Protein AF-E2ICK6-F1 (afdb_monomer_lite)

Foldseek 3Di:
DVVVLQVQLVVLQLQLHKGWAAWAADDDPPDGTFAFTFTAHSNSHTPDTFGRDGPDDDDDDDDPVVSVCCCVPPDPRNNVQCQQQPPQVVCVVVVNDRRHHRDDPDVLVVCCVVPVPVNVVVVCVVPNDFPADPVDGDPPGDHDDDPDD

Secondary structure (DSSP, 8-state):
-HHHHHHHHHHHHHTT--EEE---EEE-SS-EEE---EEE-TTS-EEEE--S-TT--------HHHHHHHHHH--TT-HHHHHHSBTHHHHHHTTS-SS-B-S---HHHHHHHH-HHHHHHHHHHHS-SSSS-TTS--TT---S-----

InterPro domains:
  IPR003010 Carbon-nitrogen hydrolase [PF00795] (2-71)
  IPR003010 Carbon-nitrogen hydrolase [PS50263] (1-64)
  IPR036526 Carbon-nitrogen hydrolase superfamily [G3DSA:3.60.110.10] (1-145)
  IPR036526 Carbon-nitrogen hydrolase superfamily [SSF56317] (2-79)
  IPR050345 Aliphatic Amidase/Beta-Ureidopropionase [PTHR43674] (4-82)

Organism: Rhodococcus erythropolis (NCBI:txid1833)

Radius of gyration: 22.11 Å; chains: 1; bounding box: 53×51×47 Å

pLDDT: mean 96.6, std 7.79, range [36.81, 98.94]

Structure (mmCIF, N/CA/C/O backbone):
data_AF-E2ICK6-F1
#
_entry.id   AF-E2ICK6-F1
#
loop_
_atom_site.group_PDB
_atom_site.id
_atom_site.type_symbol
_atom_site.label_atom_id
_atom_site.label_alt_id
_atom_site.label_comp_id
_atom_site.label_asym_id
_atom_site.label_entity_id
_atom_site.label_seq_id
_atom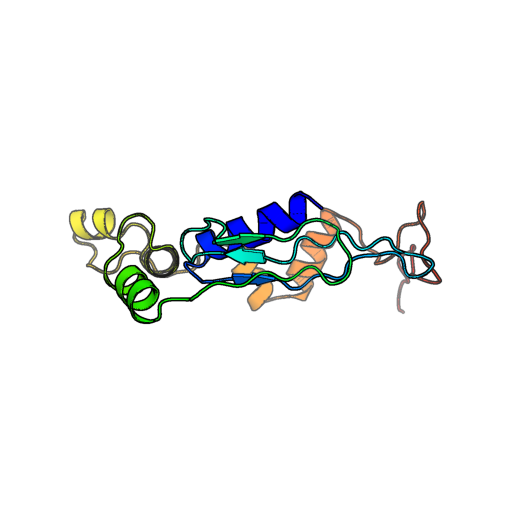_site.pdbx_PDB_ins_code
_atom_site.Cartn_x
_atom_site.Cartn_y
_atom_site.Cartn_z
_atom_site.occupancy
_atom_site.B_iso_or_equiv
_atom_site.auth_seq_id
_atom_site.auth_comp_id
_atom_site.auth_asym_id
_atom_site.auth_atom_id
_atom_site.pdbx_PDB_model_num
ATOM 1 N N . LYS A 1 1 ? 5.760 -8.684 -12.757 1.00 87.38 1 LYS A N 1
ATOM 2 C CA . LYS A 1 1 ? 5.583 -7.338 -13.347 1.00 87.38 1 LYS A CA 1
ATOM 3 C C . LYS A 1 1 ? 4.200 -6.789 -13.007 1.00 87.38 1 LYS A C 1
ATOM 5 O O . LYS A 1 1 ? 4.108 -5.927 -12.142 1.00 87.38 1 LYS A O 1
ATOM 10 N N . ASP A 1 2 ? 3.135 -7.348 -13.582 1.00 96.69 2 ASP A N 1
ATOM 11 C CA . ASP A 1 2 ? 1.774 -6.788 -13.530 1.00 96.69 2 ASP A CA 1
ATOM 12 C C . ASP A 1 2 ? 1.224 -6.573 -12.116 1.00 96.69 2 ASP A C 1
ATOM 14 O O . ASP A 1 2 ? 0.586 -5.558 -11.848 1.00 96.69 2 ASP A O 1
ATOM 18 N N . GLN A 1 3 ? 1.527 -7.474 -11.174 1.00 98.12 3 GLN A N 1
ATOM 19 C CA . GLN A 1 3 ? 1.100 -7.309 -9.783 1.00 98.12 3 GLN A CA 1
ATOM 20 C C . GLN A 1 3 ? 1.694 -6.046 -9.144 1.00 98.12 3 GLN A C 1
ATOM 22 O O . GLN A 1 3 ? 0.999 -5.358 -8.406 1.00 98.12 3 GLN A O 1
ATOM 27 N N . GLN A 1 4 ? 2.951 -5.708 -9.443 1.00 97.75 4 GLN A N 1
ATOM 28 C CA . GLN A 1 4 ? 3.604 -4.520 -8.882 1.00 97.75 4 GLN A CA 1
ATOM 29 C C . GLN A 1 4 ? 3.062 -3.231 -9.512 1.00 97.75 4 GLN A C 1
ATOM 31 O O . GLN A 1 4 ? 2.815 -2.258 -8.801 1.00 97.75 4 GLN A O 1
ATOM 36 N N . VAL A 1 5 ? 2.783 -3.256 -10.821 1.00 98.00 5 VAL A N 1
ATOM 37 C CA . VAL A 1 5 ? 2.104 -2.156 -11.533 1.00 98.00 5 VAL A CA 1
ATOM 38 C C . VAL A 1 5 ? 0.700 -1.919 -10.965 1.00 98.00 5 VAL A C 1
ATOM 40 O O . VAL A 1 5 ? 0.288 -0.784 -10.739 1.00 98.00 5 VAL A O 1
ATOM 43 N N . MET A 1 6 ? -0.044 -2.988 -10.676 1.00 98.56 6 MET A N 1
ATOM 44 C CA . MET A 1 6 ? -1.352 -2.887 -10.028 1.00 98.56 6 MET A CA 1
ATOM 45 C C . MET A 1 6 ? -1.240 -2.320 -8.608 1.00 98.56 6 MET A C 1
ATOM 47 O O . MET A 1 6 ? -2.032 -1.455 -8.231 1.00 98.56 6 MET A O 1
ATOM 51 N N . MET A 1 7 ? -0.266 -2.789 -7.824 1.00 98.62 7 MET A N 1
ATOM 52 C CA . MET A 1 7 ? -0.109 -2.387 -6.426 1.00 98.62 7 MET A CA 1
ATOM 53 C C . MET A 1 7 ? 0.206 -0.903 -6.276 1.00 98.62 7 MET A C 1
ATOM 55 O O . MET A 1 7 ? -0.396 -0.251 -5.427 1.00 98.62 7 MET A O 1
ATOM 59 N N . SER A 1 8 ? 1.085 -0.337 -7.104 1.00 98.44 8 SER A N 1
ATOM 60 C CA . SER A 1 8 ? 1.403 1.096 -7.030 1.00 98.44 8 SER A CA 1
ATOM 61 C C . SER A 1 8 ? 0.162 1.967 -7.264 1.00 98.44 8 SER A C 1
ATOM 63 O O . SER A 1 8 ? -0.076 2.926 -6.525 1.00 98.44 8 SER A O 1
ATOM 65 N N . LYS A 1 9 ? -0.690 1.580 -8.220 1.00 98.81 9 LYS A N 1
ATOM 66 C CA . LYS A 1 9 ? -1.960 2.261 -8.522 1.00 98.81 9 LYS A CA 1
ATOM 67 C C . LYS A 1 9 ? -2.985 2.103 -7.409 1.00 98.81 9 LYS A C 1
ATOM 69 O O . LYS A 1 9 ? -3.601 3.082 -6.986 1.00 98.81 9 LYS A O 1
ATOM 74 N N . ALA A 1 10 ? -3.135 0.881 -6.905 1.00 98.81 10 ALA A N 1
ATOM 75 C CA . ALA A 1 10 ? -4.036 0.587 -5.800 1.00 98.81 10 ALA A CA 1
ATOM 76 C C . ALA A 1 10 ? -3.639 1.348 -4.527 1.00 98.81 10 ALA A C 1
ATOM 78 O O . ALA A 1 10 ? -4.512 1.843 -3.821 1.00 98.81 10 ALA A O 1
ATOM 79 N N . MET A 1 11 ? -2.340 1.477 -4.243 1.00 98.81 11 MET A N 1
ATOM 80 C CA . MET A 1 11 ? -1.852 2.194 -3.063 1.00 98.81 11 MET A CA 1
ATOM 81 C C . MET A 1 11 ? -1.955 3.712 -3.206 1.00 98.81 11 MET A C 1
ATOM 83 O O . MET A 1 11 ? -2.241 4.375 -2.209 1.00 98.81 11 MET A O 1
ATOM 87 N N . ALA A 1 12 ? -1.797 4.258 -4.416 1.00 98.81 12 ALA A N 1
ATOM 88 C CA . ALA A 1 12 ? -2.090 5.666 -4.679 1.00 98.81 12 ALA A CA 1
ATOM 89 C C . ALA A 1 12 ? -3.560 5.989 -4.369 1.00 98.81 12 ALA A C 1
ATOM 91 O O . ALA A 1 12 ? -3.844 6.920 -3.613 1.00 98.81 12 ALA A O 1
ATOM 92 N N . TRP A 1 13 ? -4.473 5.148 -4.871 1.00 98.88 13 TRP A N 1
ATOM 93 C CA . TRP A 1 13 ? -5.906 5.238 -4.594 1.00 98.88 13 TRP A CA 1
ATOM 94 C C . TRP A 1 13 ? -6.217 5.095 -3.104 1.00 98.88 13 TRP A C 1
ATOM 96 O O . TRP A 1 13 ? -6.774 6.010 -2.513 1.00 98.88 13 TRP A O 1
ATOM 106 N N . ALA A 1 14 ? -5.817 3.981 -2.484 1.00 98.75 14 ALA A N 1
ATOM 107 C CA . ALA A 1 14 ? -6.196 3.626 -1.115 1.00 98.75 14 ALA A CA 1
ATOM 108 C C . ALA A 1 14 ? -5.709 4.624 -0.051 1.00 98.75 14 ALA A C 1
ATOM 110 O O . ALA A 1 14 ? -6.257 4.656 1.049 1.00 98.75 14 ALA A O 1
ATOM 111 N N . ASN A 1 15 ? -4.680 5.417 -0.365 1.00 98.81 15 ASN A N 1
ATOM 112 C CA . ASN A 1 15 ? -4.090 6.398 0.545 1.00 98.81 15 ASN A CA 1
ATOM 113 C C . ASN A 1 15 ? -4.307 7.853 0.093 1.00 98.81 15 ASN A C 1
ATOM 115 O O . ASN A 1 15 ? -3.695 8.757 0.671 1.00 98.81 15 ASN A O 1
ATOM 119 N N . ASN A 1 16 ? -5.123 8.091 -0.946 1.00 98.75 16 ASN A N 1
ATOM 120 C CA . ASN A 1 16 ? -5.336 9.407 -1.560 1.00 98.75 16 ASN A CA 1
ATOM 121 C C . ASN A 1 16 ? -4.008 10.183 -1.714 1.00 98.75 16 ASN A C 1
ATOM 123 O O . ASN A 1 16 ? -3.827 11.278 -1.158 1.00 98.75 16 ASN A O 1
ATOM 127 N N . CYS A 1 17 ? -3.020 9.567 -2.372 1.00 98.88 17 CYS A N 1
ATOM 128 C CA . CYS A 1 17 ? -1.646 10.067 -2.423 1.00 98.88 17 CYS A CA 1
ATOM 129 C C . CYS A 1 17 ? -1.031 9.894 -3.811 1.00 98.88 17 CYS A C 1
ATOM 131 O O . CYS A 1 17 ? -1.210 8.862 -4.449 1.00 98.88 17 CYS A O 1
ATOM 133 N N . TYR A 1 18 ? -0.257 10.883 -4.262 1.00 98.88 18 TYR A N 1
ATOM 134 C CA . TYR A 1 18 ? 0.600 10.692 -5.429 1.00 98.88 18 TYR A CA 1
ATOM 135 C C . TYR A 1 18 ? 1.643 9.606 -5.146 1.00 98.88 18 TYR A C 1
ATOM 137 O O . TYR A 1 18 ? 2.167 9.522 -4.031 1.00 98.88 18 TYR A O 1
ATOM 145 N N . VAL A 1 19 ? 1.969 8.807 -6.161 1.00 98.88 19 VAL A N 1
ATOM 146 C CA . VAL A 1 19 ? 2.989 7.752 -6.081 1.00 98.88 19 VAL A CA 1
ATOM 147 C C . VAL A 1 19 ? 3.949 7.891 -7.258 1.00 98.88 19 VAL A C 1
ATOM 149 O O . VAL A 1 19 ? 3.521 8.077 -8.396 1.00 98.88 19 VAL A O 1
ATOM 152 N N . ALA A 1 20 ? 5.247 7.785 -6.977 1.00 98.75 20 ALA A N 1
ATOM 153 C CA . ALA A 1 20 ? 6.306 7.707 -7.975 1.00 98.75 20 ALA A CA 1
ATOM 154 C C . ALA A 1 20 ? 7.088 6.404 -7.770 1.00 98.75 20 ALA A C 1
ATOM 156 O O . ALA A 1 20 ? 7.517 6.105 -6.655 1.00 98.75 20 ALA A O 1
ATOM 157 N N . VAL A 1 21 ? 7.254 5.636 -8.842 1.00 98.81 21 VAL A N 1
ATOM 158 C CA . VAL A 1 21 ? 7.979 4.363 -8.867 1.00 98.81 21 VAL A CA 1
ATOM 159 C C . VAL A 1 21 ? 9.137 4.499 -9.842 1.00 98.81 21 VAL A C 1
ATOM 161 O O . VAL A 1 21 ? 8.926 4.859 -10.997 1.00 98.81 21 VAL A O 1
ATOM 164 N N . ALA A 1 22 ? 10.343 4.176 -9.385 1.00 98.56 22 ALA A N 1
ATOM 165 C CA . ALA A 1 22 ? 11.510 3.989 -10.234 1.00 98.56 22 ALA A CA 1
ATOM 166 C C . ALA A 1 22 ? 11.971 2.539 -10.085 1.00 98.56 22 ALA A C 1
ATOM 168 O O . ALA A 1 22 ? 12.327 2.114 -8.985 1.00 98.56 22 ALA A O 1
ATOM 169 N N . ASN A 1 23 ? 11.925 1.783 -11.175 1.00 98.44 23 ASN A N 1
ATOM 170 C CA . ASN A 1 23 ? 12.336 0.387 -11.207 1.00 98.44 23 ASN A CA 1
ATOM 171 C C . ASN A 1 23 ? 13.381 0.176 -12.302 1.00 98.44 23 ASN A C 1
ATOM 173 O O . ASN A 1 23 ? 13.296 0.775 -13.376 1.00 98.44 23 ASN A O 1
ATOM 177 N N . ALA A 1 24 ? 14.366 -0.673 -12.015 1.00 98.31 24 ALA A N 1
ATOM 178 C CA . ALA A 1 24 ? 15.420 -1.001 -12.962 1.00 98.31 24 ALA A CA 1
ATOM 179 C C . ALA A 1 24 ? 14.858 -1.731 -14.195 1.00 98.31 24 ALA A C 1
ATOM 181 O O . ALA A 1 24 ? 13.795 -2.355 -14.141 1.00 98.31 24 ALA A O 1
ATOM 182 N N . ALA A 1 25 ? 15.606 -1.674 -15.292 1.00 98.38 25 ALA A N 1
ATOM 183 C CA . ALA A 1 25 ? 15.354 -2.398 -16.532 1.00 98.38 25 ALA A CA 1
ATOM 184 C C . ALA A 1 25 ? 16.665 -3.039 -17.013 1.00 98.38 25 ALA A C 1
ATOM 186 O O . ALA A 1 25 ? 17.743 -2.546 -16.675 1.00 98.38 25 ALA A O 1
ATOM 187 N N . GLY A 1 26 ? 16.568 -4.134 -17.767 1.00 97.56 26 GLY A N 1
ATOM 188 C CA . GLY A 1 26 ? 17.724 -4.880 -18.277 1.00 97.56 26 GLY A CA 1
ATOM 189 C C . GLY A 1 26 ? 18.042 -6.152 -17.485 1.00 97.56 26 GLY A C 1
ATOM 190 O O . GLY A 1 26 ? 17.244 -6.611 -16.665 1.00 97.56 26 GLY A O 1
ATOM 191 N N . PHE A 1 27 ? 19.199 -6.756 -17.756 1.00 98.19 27 PHE A N 1
ATOM 192 C CA . PHE A 1 27 ? 19.643 -8.020 -17.152 1.00 98.19 27 PHE A CA 1
ATOM 193 C C . PHE A 1 27 ? 21.042 -7.882 -16.543 1.00 98.19 27 PHE A C 1
ATOM 195 O O . PHE A 1 27 ? 21.970 -7.461 -17.230 1.00 98.19 27 PHE A O 1
ATOM 202 N N . ASP A 1 28 ? 21.212 -8.264 -15.274 1.00 97.31 28 ASP A N 1
ATOM 203 C CA . ASP A 1 28 ? 22.490 -8.123 -14.545 1.00 97.31 28 ASP A CA 1
ATOM 204 C C . ASP A 1 28 ? 23.356 -9.395 -14.509 1.00 97.31 28 ASP A C 1
ATOM 206 O O . ASP A 1 28 ? 24.380 -9.433 -13.827 1.00 97.31 28 ASP A O 1
ATOM 210 N N . GLY A 1 29 ? 22.954 -10.445 -15.229 1.00 97.69 29 GLY A N 1
ATOM 211 C CA . GLY A 1 29 ? 23.585 -11.765 -15.165 1.00 97.69 29 GLY A CA 1
ATOM 212 C C . GLY A 1 29 ? 22.803 -12.785 -14.335 1.00 97.69 29 GLY A C 1
ATOM 213 O O . GLY A 1 29 ? 23.038 -13.983 -14.496 1.00 97.69 29 GLY A O 1
ATOM 214 N N . VAL A 1 30 ? 21.851 -12.346 -13.502 1.00 97.00 30 VAL A N 1
ATOM 215 C CA . VAL A 1 30 ? 20.990 -13.229 -12.695 1.00 97.00 30 VAL A CA 1
ATOM 216 C C . VAL A 1 30 ? 19.514 -12.864 -12.846 1.00 97.00 30 VAL A C 1
ATOM 218 O O . VAL A 1 30 ? 18.697 -13.734 -13.157 1.00 97.00 30 VAL A O 1
ATOM 221 N N . TYR A 1 31 ? 19.161 -11.592 -12.667 1.00 97.25 31 TYR A N 1
ATOM 222 C CA . TYR A 1 31 ? 17.786 -11.106 -12.726 1.00 97.25 31 TYR A CA 1
ATOM 223 C C . TYR A 1 31 ? 17.542 -10.249 -13.963 1.00 97.25 31 TYR A C 1
ATOM 225 O O . TYR A 1 31 ? 18.357 -9.409 -14.337 1.00 97.25 31 TYR A O 1
ATOM 233 N N . SER A 1 32 ? 16.372 -10.444 -14.575 1.00 97.62 32 SER A N 1
ATOM 234 C CA . SER A 1 32 ? 15.814 -9.501 -15.539 1.00 97.62 32 SER A CA 1
ATOM 235 C C . SER A 1 32 ? 14.873 -8.553 -14.801 1.00 97.62 32 SER A C 1
ATOM 237 O O . SER A 1 32 ? 13.868 -8.976 -14.220 1.00 97.62 32 SER A O 1
ATOM 239 N N . TYR A 1 33 ? 15.227 -7.274 -14.792 1.00 98.06 33 TYR A N 1
ATOM 240 C CA . TYR A 1 33 ? 14.431 -6.219 -14.188 1.00 98.06 33 TYR A CA 1
ATOM 241 C C . TYR A 1 33 ? 13.402 -5.717 -15.196 1.00 98.06 33 TYR A C 1
ATOM 243 O O . TYR A 1 33 ? 13.710 -5.481 -16.361 1.00 98.06 33 TYR A O 1
ATOM 251 N N . PHE A 1 34 ? 12.162 -5.566 -14.741 1.00 98.38 34 PHE A N 1
ATOM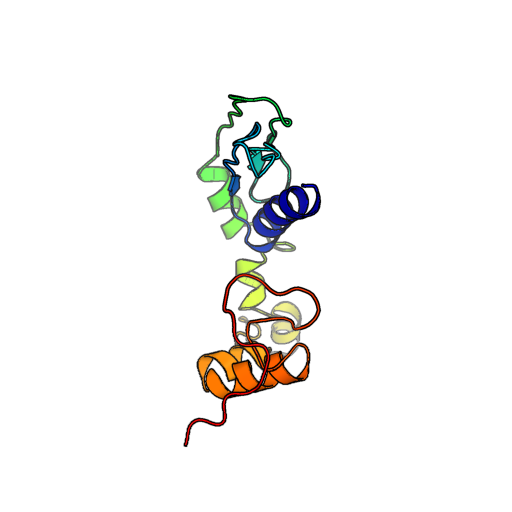 252 C CA . PHE A 1 34 ? 11.014 -5.408 -15.629 1.00 98.38 34 PHE A CA 1
ATOM 253 C C . PHE A 1 34 ? 10.633 -3.954 -15.930 1.00 98.38 34 PHE A C 1
ATOM 255 O O . PHE A 1 34 ? 9.547 -3.746 -16.448 1.00 98.38 34 PHE A O 1
ATOM 262 N N . GLY A 1 35 ? 11.433 -2.944 -15.582 1.00 98.44 35 GLY A N 1
ATOM 263 C CA . GLY A 1 35 ? 11.105 -1.539 -15.855 1.00 98.44 35 GLY A CA 1
ATOM 264 C C . GLY A 1 35 ? 9.765 -1.114 -15.244 1.00 98.44 35 GLY A C 1
ATOM 265 O O . GLY A 1 35 ? 9.494 -1.397 -14.077 1.00 98.44 35 GLY A O 1
ATOM 266 N N . HIS A 1 36 ? 8.904 -0.461 -16.025 1.00 98.50 36 HIS A N 1
ATOM 267 C CA . HIS A 1 36 ? 7.613 0.079 -15.573 1.00 98.50 36 HIS A CA 1
ATOM 268 C C . HIS A 1 36 ? 7.749 1.099 -14.429 1.00 98.50 36 HIS A C 1
ATOM 270 O O . HIS A 1 36 ? 6.970 1.118 -13.470 1.00 98.50 36 HIS A O 1
ATOM 276 N N . SER A 1 37 ? 8.746 1.978 -14.539 1.00 98.75 37 SER A N 1
ATOM 277 C CA . SER A 1 37 ? 8.786 3.199 -13.736 1.00 98.75 37 SER A CA 1
ATOM 278 C C . SER A 1 37 ? 7.547 4.041 -14.053 1.00 98.75 37 SER A C 1
ATOM 280 O O . SER A 1 37 ? 7.152 4.160 -15.213 1.00 98.75 37 SER A O 1
ATOM 282 N N . ALA A 1 38 ? 6.900 4.609 -13.039 1.00 98.81 38 ALA A N 1
ATOM 283 C CA . ALA A 1 38 ? 5.583 5.216 -13.200 1.00 98.81 38 ALA A CA 1
ATOM 284 C C . ALA A 1 38 ? 5.354 6.400 -12.265 1.00 98.81 38 ALA A C 1
ATOM 286 O O . ALA A 1 38 ? 5.896 6.464 -11.160 1.00 98.81 38 ALA A O 1
ATOM 287 N N . ILE A 1 39 ? 4.481 7.310 -12.690 1.00 98.88 39 ILE A N 1
ATOM 288 C CA . ILE A 1 39 ? 3.934 8.378 -11.855 1.00 98.88 39 ILE A CA 1
ATOM 289 C C . ILE A 1 39 ? 2.414 8.246 -11.867 1.00 98.88 39 ILE A C 1
ATOM 291 O O . ILE A 1 39 ? 1.795 8.128 -12.927 1.00 98.88 39 ILE A O 1
ATOM 295 N N . ILE A 1 40 ? 1.806 8.240 -10.684 1.00 98.94 40 ILE A N 1
ATOM 296 C CA . ILE A 1 40 ? 0.395 7.906 -10.483 1.00 98.94 40 ILE A CA 1
ATOM 297 C C . ILE A 1 40 ? -0.282 9.019 -9.679 1.00 98.94 40 ILE A C 1
ATOM 299 O O . ILE A 1 40 ? 0.252 9.494 -8.670 1.00 98.94 40 ILE A O 1
ATOM 303 N N . GLY A 1 41 ? -1.459 9.437 -10.145 1.00 98.88 41 GLY A N 1
ATOM 304 C CA . GLY A 1 41 ? -2.327 10.406 -9.484 1.00 98.88 41 GLY A CA 1
ATOM 305 C C . GLY A 1 41 ? -2.852 9.897 -8.140 1.00 98.88 41 GLY A C 1
ATOM 306 O O . GLY A 1 41 ? -2.988 8.693 -7.934 1.00 98.88 41 GLY A O 1
ATOM 307 N N . PHE A 1 42 ? -3.211 10.809 -7.232 1.00 98.81 42 PHE A N 1
ATOM 308 C CA . PHE A 1 42 ? -3.813 10.442 -5.938 1.00 98.81 42 PHE A CA 1
ATOM 309 C C . PHE A 1 42 ? -5.172 9.734 -6.055 1.00 98.81 42 PHE A C 1
ATOM 311 O O . PHE A 1 42 ? -5.667 9.183 -5.077 1.00 98.81 42 PHE A O 1
ATOM 318 N N . ASP A 1 43 ? -5.770 9.744 -7.245 1.00 98.69 43 ASP A N 1
ATOM 319 C CA . ASP A 1 43 ? -7.000 9.042 -7.600 1.00 98.69 43 ASP A CA 1
ATOM 320 C C . ASP A 1 43 ? -6.739 7.660 -8.239 1.00 98.69 43 ASP A C 1
ATOM 322 O O . ASP A 1 43 ? -7.649 7.039 -8.785 1.00 98.69 43 ASP A O 1
ATOM 326 N N . GLY A 1 44 ? -5.497 7.166 -8.191 1.00 98.69 44 GLY A N 1
ATOM 327 C CA . GLY A 1 44 ? -5.107 5.847 -8.697 1.00 98.69 44 GLY A CA 1
ATOM 328 C C . GLY A 1 44 ? -4.927 5.755 -10.215 1.00 98.69 44 GLY A C 1
ATOM 329 O O . GLY A 1 44 ? -4.563 4.687 -10.723 1.00 98.69 44 GLY A O 1
ATOM 330 N N . ARG A 1 45 ? -5.152 6.840 -10.968 1.00 98.81 45 ARG A N 1
ATOM 331 C CA . ARG A 1 45 ? -4.925 6.853 -12.421 1.00 98.81 45 ARG A CA 1
ATOM 332 C C . ARG A 1 45 ? -3.451 7.101 -12.732 1.00 98.81 45 ARG A C 1
ATOM 334 O O . ARG A 1 45 ? -2.825 8.006 -12.186 1.00 98.81 45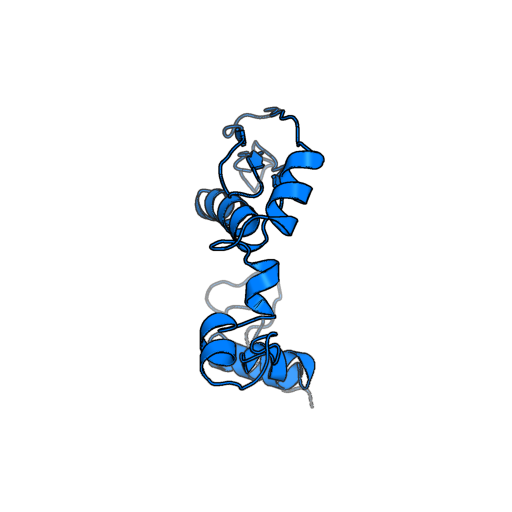 ARG A O 1
ATOM 341 N N . THR A 1 46 ? -2.894 6.303 -13.637 1.00 98.75 46 THR A N 1
ATOM 342 C CA . THR A 1 46 ? -1.525 6.485 -14.138 1.00 98.75 46 THR A CA 1
ATOM 343 C C . THR A 1 46 ? -1.428 7.809 -14.904 1.00 98.75 46 THR A C 1
ATOM 345 O O . THR A 1 46 ? -2.235 8.054 -15.799 1.00 98.75 46 THR A O 1
ATOM 348 N N . LEU A 1 47 ? -0.447 8.649 -14.562 1.00 98.75 47 LEU A N 1
ATOM 349 C CA . LEU A 1 47 ? -0.107 9.864 -15.316 1.00 98.75 47 LEU A CA 1
ATOM 350 C C . LEU A 1 47 ? 0.869 9.540 -16.451 1.00 98.75 47 LEU A C 1
ATOM 352 O O . LEU A 1 47 ? 0.724 10.045 -17.559 1.00 98.75 47 LEU A O 1
ATOM 356 N N . GLY A 1 48 ? 1.832 8.665 -16.166 1.00 98.56 48 GLY A N 1
ATOM 357 C CA . GLY A 1 48 ? 2.786 8.133 -17.128 1.00 98.56 48 GLY A CA 1
ATOM 358 C C . GLY A 1 48 ? 3.446 6.870 -16.584 1.00 98.56 48 GLY A C 1
ATOM 359 O O . GLY A 1 48 ? 3.633 6.734 -15.376 1.00 98.56 48 GLY A O 1
ATOM 360 N N . GLU A 1 49 ? 3.779 5.948 -17.478 1.00 98.62 49 GLU A N 1
ATOM 361 C CA . GLU A 1 49 ? 4.443 4.675 -17.187 1.00 98.62 49 GLU A CA 1
ATOM 362 C C . GLU A 1 49 ? 5.432 4.366 -18.324 1.00 98.62 49 GLU A C 1
ATOM 364 O O . GLU A 1 49 ? 5.131 4.650 -19.487 1.00 98.62 49 GLU A O 1
ATOM 369 N N . THR A 1 50 ? 6.640 3.910 -17.988 1.00 98.56 50 THR A N 1
ATOM 370 C CA . THR A 1 50 ? 7.631 3.407 -18.956 1.00 98.56 50 THR A CA 1
ATOM 371 C C . THR A 1 50 ? 7.294 1.965 -19.339 1.00 98.56 50 THR A C 1
ATOM 373 O O . THR A 1 50 ? 6.492 1.314 -18.666 1.00 98.56 50 THR A O 1
ATOM 376 N N . GLY A 1 51 ? 7.928 1.430 -20.379 1.00 98.00 51 GLY A N 1
ATOM 377 C CA . GLY A 1 51 ? 7.926 -0.012 -20.617 1.00 98.00 51 GLY A CA 1
ATOM 378 C C . GLY A 1 51 ? 9.075 -0.707 -19.881 1.00 98.00 51 GLY A C 1
ATOM 379 O O . GLY A 1 51 ? 9.501 -0.291 -18.798 1.00 98.00 51 GLY A O 1
ATOM 380 N N . GLU A 1 52 ? 9.562 -1.789 -20.482 1.00 98.31 52 GLU A N 1
ATOM 381 C CA . GLU A 1 52 ? 10.692 -2.604 -20.011 1.00 98.31 52 GLU A CA 1
ATOM 382 C C . GLU A 1 52 ? 12.048 -2.097 -20.543 1.00 98.31 52 GLU A C 1
ATOM 384 O O . GLU A 1 52 ? 13.075 -2.734 -20.318 1.00 98.31 52 GLU A O 1
ATOM 389 N N . GLU A 1 53 ? 12.070 -0.978 -21.273 1.00 98.38 53 GLU A N 1
ATOM 390 C CA . GLU A 1 53 ? 13.273 -0.438 -21.904 1.00 98.38 53 GLU A CA 1
ATOM 391 C C . GLU A 1 53 ? 14.317 0.087 -20.906 1.00 98.38 53 GLU A C 1
ATOM 393 O O . GLU A 1 53 ? 14.008 0.773 -19.928 1.00 98.38 53 GLU A O 1
ATOM 398 N N . GLU A 1 54 ? 15.592 -0.191 -21.192 1.00 98.06 54 GLU A N 1
ATOM 399 C CA . GLU A 1 54 ? 16.713 0.376 -20.445 1.00 98.06 54 GLU A CA 1
ATOM 400 C C . GLU A 1 54 ? 16.756 1.900 -20.605 1.00 98.06 54 GLU A C 1
ATOM 402 O O . GLU A 1 54 ? 16.600 2.436 -21.703 1.00 98.06 54 GLU A O 1
ATOM 407 N N . TYR A 1 55 ? 16.980 2.601 -19.491 1.00 98.00 55 TYR A N 1
ATOM 408 C CA . TYR A 1 55 ? 17.017 4.067 -19.418 1.00 98.00 55 TYR A CA 1
ATOM 409 C C . TYR A 1 55 ? 15.721 4.784 -19.848 1.00 98.00 55 TYR A C 1
ATOM 411 O O . TYR A 1 55 ? 15.759 5.978 -20.151 1.00 98.00 55 TYR A O 1
ATOM 419 N N . GLY A 1 56 ? 14.573 4.096 -19.836 1.00 98.31 56 GLY A N 1
ATOM 420 C CA . GLY A 1 56 ? 13.261 4.721 -20.018 1.00 98.31 56 GLY A CA 1
ATOM 421 C C . GLY A 1 56 ? 12.993 5.815 -18.977 1.00 98.31 56 GLY A C 1
ATOM 422 O O . GLY A 1 56 ? 13.316 5.670 -17.797 1.00 98.31 56 GLY A O 1
ATOM 423 N N . ILE A 1 57 ? 12.393 6.927 -19.409 1.00 98.56 57 ILE A N 1
ATOM 424 C CA . ILE A 1 57 ? 12.083 8.079 -18.552 1.00 98.56 57 ILE A CA 1
ATOM 425 C C . ILE A 1 57 ? 10.596 8.395 -18.656 1.00 98.56 57 ILE A C 1
ATOM 427 O O . ILE A 1 57 ? 10.043 8.490 -19.749 1.00 98.56 57 ILE A O 1
ATOM 431 N N . GLN A 1 58 ? 9.976 8.637 -17.504 1.00 98.44 58 GLN A N 1
ATOM 432 C CA . GLN A 1 58 ? 8.661 9.255 -17.414 1.00 98.44 58 GLN A CA 1
ATOM 433 C C . GLN A 1 58 ? 8.711 10.574 -16.656 1.00 98.44 58 GLN A C 1
ATOM 435 O O . GLN A 1 58 ? 9.574 10.798 -15.807 1.00 98.44 58 GLN A O 1
ATOM 440 N N . TYR A 1 59 ? 7.759 11.448 -16.970 1.00 98.62 59 TYR A N 1
ATOM 441 C CA . TYR A 1 59 ? 7.661 12.781 -16.390 1.00 98.62 59 TYR A CA 1
ATOM 442 C C . TYR A 1 59 ? 6.198 13.192 -16.227 1.00 98.62 59 TYR A C 1
ATOM 444 O O . TYR A 1 59 ? 5.377 12.979 -17.117 1.00 98.62 59 TYR A O 1
ATOM 452 N N . ALA A 1 60 ? 5.878 13.828 -15.100 1.00 98.62 60 ALA A N 1
ATOM 453 C CA . ALA A 1 60 ? 4.569 14.412 -14.850 1.00 98.62 60 ALA A CA 1
ATOM 454 C C . ALA A 1 60 ? 4.677 15.598 -13.886 1.00 98.62 60 ALA A C 1
ATOM 456 O O . ALA A 1 60 ? 5.598 15.685 -13.071 1.00 98.62 60 ALA A O 1
ATOM 457 N N . GLN A 1 61 ? 3.697 16.496 -13.953 1.00 98.75 61 GLN A N 1
ATOM 458 C CA . GLN A 1 61 ? 3.539 17.594 -13.003 1.00 98.75 61 GLN A CA 1
ATOM 459 C C . GLN A 1 61 ? 2.523 17.204 -11.927 1.00 98.75 61 GLN A C 1
ATOM 461 O O . GLN A 1 61 ? 1.401 16.810 -12.241 1.00 98.75 61 GLN A O 1
ATOM 466 N N . LEU A 1 62 ? 2.907 17.327 -10.655 1.00 98.69 62 LEU A N 1
ATOM 467 C CA . LEU A 1 62 ? 2.059 16.977 -9.515 1.00 98.69 62 LEU A CA 1
ATOM 468 C C . LEU A 1 62 ? 1.504 18.248 -8.870 1.00 98.69 62 LEU A C 1
ATOM 470 O O . LEU A 1 62 ? 2.242 19.031 -8.272 1.00 98.69 62 LEU A O 1
ATOM 474 N N . SER A 1 63 ? 0.195 18.464 -8.997 1.00 98.75 63 SER A N 1
ATOM 475 C CA . SER A 1 63 ? -0.450 19.663 -8.461 1.00 98.75 63 SER A CA 1
ATOM 476 C C . SER A 1 63 ? -0.582 19.590 -6.938 1.00 98.75 63 SER A C 1
ATOM 478 O O . SER A 1 63 ? -1.245 18.698 -6.398 1.00 98.75 63 SER A O 1
ATOM 480 N N . VAL A 1 64 ? 0.020 20.564 -6.251 1.00 98.81 64 VAL A N 1
ATOM 481 C CA . VAL A 1 64 ? -0.074 20.732 -4.792 1.00 98.81 64 VAL A CA 1
ATOM 482 C C . VAL A 1 64 ? -1.473 21.179 -4.373 1.00 98.81 64 VAL A C 1
ATOM 484 O O . VAL A 1 64 ? -1.986 20.702 -3.364 1.00 98.81 64 VAL A O 1
ATOM 487 N N . SER A 1 65 ? -2.097 22.086 -5.129 1.00 98.75 65 SER A N 1
ATOM 488 C CA . SER A 1 65 ? -3.449 22.558 -4.819 1.00 98.75 65 SER A CA 1
ATOM 489 C C . SER A 1 65 ? -4.474 21.444 -4.992 1.00 98.75 65 SER A C 1
ATOM 491 O O . SER A 1 65 ? -5.304 21.273 -4.112 1.00 98.75 65 SER A O 1
ATOM 493 N N . ALA A 1 66 ? -4.362 20.631 -6.048 1.00 98.75 66 ALA A N 1
ATOM 494 C CA . ALA A 1 66 ? -5.329 19.569 -6.326 1.00 98.75 66 ALA A CA 1
ATOM 495 C C . ALA A 1 66 ? -5.398 18.514 -5.211 1.00 98.75 66 ALA A C 1
ATOM 497 O O . ALA A 1 66 ? -6.484 18.149 -4.785 1.00 98.75 66 ALA A O 1
ATOM 498 N N . ILE A 1 67 ? -4.255 18.037 -4.699 1.00 98.81 67 ILE A N 1
ATOM 499 C CA . ILE A 1 67 ? -4.266 17.026 -3.626 1.00 98.81 67 ILE A CA 1
ATOM 500 C C . ILE A 1 67 ? -4.744 17.600 -2.287 1.00 98.81 67 ILE A C 1
ATOM 502 O O . ILE A 1 67 ? -5.353 16.884 -1.495 1.00 98.81 67 ILE A O 1
ATOM 506 N N . ARG A 1 68 ? -4.464 18.881 -2.015 1.00 98.81 68 ARG A N 1
ATOM 507 C CA . ARG A 1 68 ? -4.957 19.556 -0.806 1.00 98.81 68 ARG A CA 1
ATOM 508 C C . ARG A 1 68 ? -6.469 19.732 -0.870 1.00 98.81 68 ARG A C 1
ATOM 510 O O . ARG A 1 68 ? -7.142 19.346 0.075 1.00 98.81 68 ARG A O 1
ATOM 517 N N . ASP A 1 69 ? -6.963 20.221 -2.003 1.00 98.88 69 ASP A N 1
ATOM 518 C CA . ASP A 1 69 ? -8.388 20.381 -2.276 1.00 98.88 69 ASP A CA 1
ATOM 519 C C . ASP A 1 69 ? -9.128 19.042 -2.177 1.00 98.88 69 ASP A C 1
ATOM 521 O O . ASP A 1 69 ? -10.080 18.933 -1.417 1.00 98.88 69 ASP A O 1
ATOM 525 N N . ALA A 1 70 ? -8.626 17.983 -2.820 1.00 98.81 70 ALA A N 1
ATOM 526 C CA . ALA A 1 70 ? -9.221 16.650 -2.731 1.00 98.81 70 ALA A CA 1
ATOM 527 C C . ALA A 1 70 ? -9.286 16.130 -1.283 1.00 98.81 70 ALA A C 1
ATOM 529 O O . ALA A 1 70 ? -10.311 15.621 -0.842 1.00 98.81 70 ALA A O 1
ATOM 530 N N . ARG A 1 71 ? -8.214 16.284 -0.495 1.00 98.81 71 ARG A N 1
ATOM 531 C CA . ARG A 1 71 ? -8.204 15.814 0.903 1.00 98.81 71 ARG A CA 1
ATOM 532 C C . ARG A 1 71 ? -9.136 16.603 1.821 1.00 98.81 71 ARG A C 1
ATOM 534 O O . ARG A 1 71 ? -9.580 16.044 2.823 1.00 98.81 71 ARG A O 1
ATOM 541 N N . GLU A 1 72 ? -9.405 17.863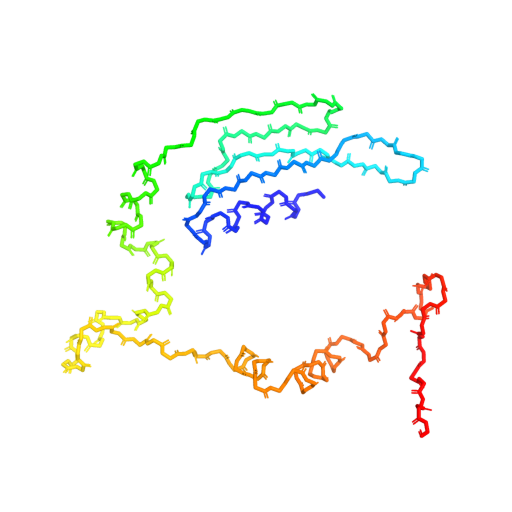 1.501 1.00 98.81 72 GLU A N 1
ATOM 542 C CA . GLU A 1 72 ? -10.329 18.721 2.244 1.00 98.81 72 GLU A CA 1
ATOM 543 C C . GLU A 1 72 ? -11.786 18.507 1.812 1.00 98.81 72 GLU A C 1
ATOM 545 O O . GLU A 1 72 ? -12.666 18.387 2.664 1.00 98.81 72 GLU A O 1
ATOM 550 N N . ASN A 1 73 ? -12.033 18.416 0.503 1.00 98.81 73 ASN A N 1
ATOM 551 C CA . ASN A 1 73 ? -13.363 18.563 -0.086 1.00 98.81 73 ASN A CA 1
ATOM 552 C C . ASN A 1 73 ? -13.950 17.273 -0.676 1.00 98.81 73 ASN A C 1
ATOM 554 O O . ASN A 1 73 ? -15.178 17.172 -0.787 1.00 98.81 73 ASN A O 1
ATOM 558 N N . ASP A 1 74 ? -13.140 16.265 -1.024 1.00 98.62 74 ASP A N 1
ATOM 559 C CA . ASP A 1 74 ? -13.695 14.981 -1.456 1.00 98.62 74 ASP A CA 1
ATOM 560 C C . ASP A 1 74 ? -14.380 14.283 -0.279 1.00 98.62 74 ASP A C 1
ATOM 562 O O . ASP A 1 74 ? -13.890 14.267 0.852 1.00 98.62 74 ASP A O 1
ATOM 566 N N . GLN A 1 75 ? -15.520 13.651 -0.563 1.00 98.62 75 GLN A N 1
ATOM 567 C CA . GLN A 1 75 ? -16.360 13.036 0.467 1.00 98.62 75 GLN A CA 1
ATOM 568 C C . GLN A 1 75 ? -16.398 11.512 0.345 1.00 98.62 75 GLN A C 1
ATOM 570 O O . GLN A 1 75 ? -15.956 10.781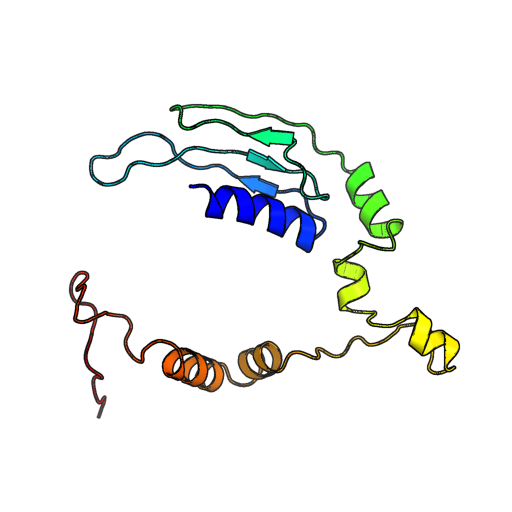 1.231 1.00 98.62 75 GLN A O 1
ATOM 575 N N . SER A 1 76 ? -16.938 10.994 -0.760 1.00 98.25 76 SER A N 1
ATOM 576 C CA . SER A 1 76 ? -17.273 9.569 -0.875 1.00 98.25 76 SER A CA 1
ATOM 577 C C . SER A 1 76 ? -16.042 8.656 -0.879 1.00 98.25 76 SER A C 1
ATOM 579 O O . SER A 1 76 ? -16.109 7.555 -0.321 1.00 98.25 76 SER A O 1
ATOM 581 N N . GLN A 1 77 ? -14.927 9.127 -1.444 1.00 98.62 77 GLN A N 1
ATOM 582 C CA . GLN A 1 77 ? -13.670 8.387 -1.612 1.00 98.62 77 GLN A CA 1
ATOM 583 C C . GLN A 1 77 ? -12.493 9.021 -0.857 1.00 98.62 77 GLN A C 1
ATOM 585 O O . GLN A 1 77 ? -11.339 8.762 -1.176 1.00 98.62 77 GLN A O 1
ATOM 590 N N . ASN A 1 78 ? -12.777 9.820 0.173 1.00 98.75 78 ASN A N 1
ATOM 591 C CA . ASN A 1 78 ? -11.759 10.304 1.101 1.00 98.75 78 ASN A CA 1
ATOM 592 C C . ASN A 1 78 ? -11.461 9.208 2.133 1.00 98.75 78 ASN A C 1
ATOM 594 O O . ASN A 1 78 ? -12.078 9.132 3.202 1.00 98.75 78 ASN A O 1
ATOM 598 N N . HIS A 1 79 ? -10.586 8.273 1.756 1.00 98.75 79 HIS A N 1
ATOM 599 C CA . HIS A 1 79 ? -10.303 7.061 2.527 1.00 98.75 79 HIS A CA 1
ATOM 600 C C . HIS A 1 79 ? -9.647 7.403 3.859 1.00 98.75 79 HIS A C 1
ATOM 602 O O . HIS A 1 79 ? -10.045 6.858 4.889 1.00 98.75 79 HIS A O 1
ATOM 608 N N . ILE A 1 80 ? -8.713 8.357 3.848 1.00 98.50 80 ILE A N 1
ATOM 609 C CA . ILE A 1 80 ? -7.991 8.792 5.049 1.00 98.50 80 ILE A CA 1
ATOM 610 C C . ILE A 1 80 ? -8.929 9.414 6.091 1.00 98.50 80 ILE A C 1
ATOM 612 O O . ILE A 1 80 ? -8.802 9.116 7.278 1.00 98.50 80 ILE A O 1
ATOM 616 N N . PHE A 1 81 ? -9.920 10.208 5.667 1.00 98.81 81 PHE A N 1
ATOM 617 C CA . PHE A 1 81 ? -10.921 10.761 6.579 1.00 98.81 81 PHE A CA 1
ATOM 618 C C . PHE A 1 81 ? -11.852 9.663 7.099 1.00 98.81 81 PHE A C 1
ATOM 620 O O . PHE A 1 81 ? -12.053 9.513 8.308 1.00 98.81 81 PHE A O 1
ATOM 627 N N . LYS A 1 82 ? -12.407 8.858 6.186 1.00 98.69 82 LYS A N 1
ATOM 628 C CA . LYS A 1 82 ? -13.453 7.878 6.508 1.00 98.69 82 LYS A CA 1
ATOM 629 C C . LYS A 1 82 ? -12.958 6.710 7.357 1.00 98.69 82 LYS A C 1
ATOM 631 O O . LYS A 1 82 ? -13.768 6.129 8.079 1.00 98.69 82 LYS A O 1
ATOM 636 N N . LEU A 1 83 ? -11.666 6.382 7.310 1.00 98.56 83 LEU A N 1
ATOM 637 C CA . LEU A 1 83 ? -11.078 5.333 8.147 1.00 98.56 83 LEU A CA 1
ATOM 638 C C . LEU A 1 83 ? -11.203 5.642 9.651 1.00 98.56 83 LEU A C 1
ATOM 640 O O . LEU A 1 83 ? -11.391 4.716 10.437 1.00 98.56 83 LEU A O 1
ATOM 644 N N . LEU A 1 84 ? -11.165 6.925 10.033 1.00 98.56 84 LEU A N 1
ATOM 645 C CA . LEU A 1 84 ? -11.255 7.389 11.427 1.00 98.56 84 LEU A CA 1
ATOM 646 C C . LEU A 1 84 ? -12.607 8.026 11.791 1.00 98.56 84 LEU A C 1
ATOM 648 O O . LEU A 1 84 ? -12.809 8.408 12.938 1.00 98.56 84 LEU A O 1
ATOM 652 N N . HIS A 1 85 ? -13.541 8.108 10.841 1.00 98.75 85 HIS A N 1
ATOM 653 C CA . HIS A 1 85 ? -14.893 8.642 11.046 1.00 98.75 85 HIS A CA 1
ATOM 654 C C . HIS A 1 85 ? -15.944 7.633 10.566 1.00 98.75 85 HIS A C 1
ATOM 656 O O . HIS A 1 85 ? -16.887 7.965 9.850 1.00 98.75 85 HIS A O 1
ATOM 662 N N . ARG A 1 86 ? -15.772 6.346 10.878 1.00 98.62 86 ARG A N 1
ATOM 663 C CA . ARG A 1 86 ? -16.596 5.281 10.282 1.00 98.62 86 ARG A CA 1
ATOM 664 C C . ARG A 1 86 ? -18.071 5.467 10.647 1.00 98.62 86 ARG A C 1
ATOM 666 O O . ARG A 1 86 ? -18.402 5.674 11.810 1.00 98.62 86 ARG A O 1
ATOM 673 N N . GLY A 1 87 ? -18.959 5.380 9.655 1.00 97.94 87 GLY A N 1
ATOM 674 C CA . GLY A 1 87 ? -20.411 5.438 9.865 1.00 97.94 87 GLY A CA 1
ATOM 675 C C . GLY A 1 87 ? -20.966 6.796 10.317 1.00 97.94 87 GLY A C 1
ATOM 676 O O . GLY A 1 87 ? -22.082 6.822 10.830 1.00 97.94 87 GLY A O 1
ATOM 677 N N . TYR A 1 88 ? -20.235 7.904 10.122 1.00 98.25 88 TYR A N 1
ATOM 678 C CA . TYR A 1 88 ? -20.598 9.233 10.644 1.00 98.25 88 TYR A CA 1
ATOM 679 C C . TYR A 1 88 ? -22.051 9.661 10.360 1.00 98.25 88 TYR A C 1
ATOM 681 O O . TYR A 1 88 ? -22.712 10.169 11.259 1.00 98.25 88 TYR A O 1
ATOM 689 N N . SER A 1 89 ? -22.599 9.398 9.165 1.00 98.06 89 SER A N 1
ATOM 690 C CA . SER A 1 89 ? -23.997 9.739 8.847 1.00 98.06 89 SER A CA 1
ATOM 691 C C . SER A 1 89 ? -25.014 8.960 9.687 1.00 98.06 89 SER A C 1
ATOM 693 O O . SER A 1 89 ? -26.019 9.526 10.107 1.00 98.06 89 SER A O 1
ATOM 695 N N . GLY A 1 90 ? -24.760 7.670 9.934 1.00 98.12 90 GLY A N 1
ATOM 696 C CA . GLY A 1 90 ? -25.643 6.820 10.735 1.00 98.12 90 GLY A CA 1
ATOM 697 C C . GLY A 1 90 ? -25.577 7.166 12.220 1.00 98.12 90 GLY A C 1
ATOM 698 O O . GLY A 1 90 ? -26.616 7.309 12.855 1.00 98.12 90 GLY A O 1
ATOM 699 N N . VAL A 1 91 ? -24.364 7.382 12.741 1.00 97.44 91 VAL A N 1
ATOM 700 C CA . VAL A 1 91 ? -24.129 7.846 14.121 1.00 97.44 91 VAL A CA 1
ATOM 701 C C . VAL A 1 91 ? -24.846 9.173 14.375 1.00 97.44 91 VAL A C 1
ATOM 703 O O . VAL A 1 91 ? -25.543 9.322 15.375 1.00 97.44 91 VAL A O 1
ATOM 706 N N . HIS A 1 92 ? -24.756 10.109 13.428 1.00 98.06 92 HIS A N 1
ATOM 707 C CA . HIS A 1 92 ? -25.440 11.392 13.539 1.00 98.06 92 HIS A CA 1
ATOM 708 C C . HIS A 1 92 ? -26.966 11.264 13.517 1.00 98.06 92 HIS A C 1
ATOM 710 O O . HIS A 1 92 ? -27.643 11.838 14.368 1.00 98.06 92 HIS A O 1
ATOM 716 N N . ALA A 1 93 ? -27.517 10.473 12.590 1.00 97.88 93 ALA A N 1
ATOM 717 C CA . ALA A 1 93 ? -28.961 10.248 12.500 1.00 97.88 93 ALA A CA 1
ATOM 718 C C . ALA A 1 93 ? -29.544 9.552 13.746 1.00 97.88 93 ALA A C 1
ATOM 720 O O . ALA A 1 93 ? -30.720 9.742 14.052 1.00 97.88 93 ALA A O 1
ATOM 721 N N . ALA A 1 94 ? -28.731 8.773 14.465 1.00 97.56 94 ALA A N 1
ATOM 722 C CA . ALA A 1 94 ? -29.106 8.133 15.724 1.00 97.56 94 ALA A CA 1
ATOM 723 C C . ALA A 1 94 ? -29.046 9.075 16.944 1.00 97.56 94 ALA A C 1
ATOM 725 O O . ALA A 1 94 ? -29.559 8.722 18.001 1.00 97.56 94 ALA A O 1
ATOM 726 N N . GLY A 1 95 ? -28.461 10.272 16.811 1.00 97.69 95 GLY A N 1
ATOM 727 C CA . GLY A 1 95 ? -28.250 11.198 17.929 1.00 97.69 95 GLY A CA 1
ATOM 728 C C . GLY A 1 95 ? -27.002 10.904 18.772 1.00 97.69 95 GLY A C 1
ATOM 729 O O . GLY A 1 95 ? -26.822 11.529 19.814 1.00 97.69 95 GLY A O 1
ATOM 730 N N . ASP A 1 96 ? -26.113 10.020 18.307 1.00 96.94 96 ASP A N 1
ATOM 731 C CA . ASP A 1 96 ? -24.925 9.542 19.036 1.00 96.94 96 ASP A CA 1
ATOM 732 C C . ASP A 1 96 ? -23.657 10.394 18.777 1.00 96.94 96 ASP A C 1
ATOM 734 O O . ASP A 1 96 ? -22.529 9.957 19.009 1.00 96.94 96 ASP A O 1
ATOM 738 N N . GLY A 1 97 ? -23.820 11.627 18.281 1.00 95.94 97 GLY A N 1
ATOM 739 C CA . GLY A 1 97 ? -22.733 12.581 18.010 1.00 95.94 97 GLY A CA 1
ATOM 740 C C . GLY A 1 97 ? -22.504 12.875 16.523 1.00 95.94 97 GLY A C 1
ATOM 741 O O . GLY A 1 97 ? -23.358 12.609 15.682 1.00 95.94 97 GLY A O 1
ATOM 742 N N . ASP A 1 98 ? -21.361 13.478 16.181 1.00 96.69 98 ASP A N 1
ATOM 743 C CA . ASP A 1 98 ? -21.066 13.982 14.824 1.00 96.69 98 ASP A CA 1
ATOM 744 C C . ASP A 1 98 ? -19.731 13.481 14.229 1.00 96.69 98 ASP A C 1
ATOM 746 O O . ASP A 1 98 ? -19.371 13.854 13.113 1.00 96.69 98 ASP A O 1
ATOM 750 N N . LYS A 1 99 ? -18.991 12.621 14.946 1.00 97.50 99 LYS A N 1
ATOM 751 C CA . LYS A 1 99 ? -17.652 12.148 14.537 1.00 97.50 99 LYS A CA 1
ATOM 752 C C . LYS A 1 99 ? -17.612 10.749 13.922 1.00 97.50 99 LYS A C 1
ATOM 754 O O . LYS A 1 99 ? -16.594 10.372 13.350 1.00 97.50 99 LYS A O 1
ATOM 759 N N . GLY A 1 100 ? -18.684 9.966 14.010 1.00 97.94 100 GLY A N 1
ATOM 760 C CA . GLY A 1 100 ? -18.607 8.539 13.681 1.00 97.94 100 GLY A CA 1
ATOM 761 C C . GLY A 1 100 ? -17.722 7.772 14.674 1.00 97.94 100 GLY A C 1
ATOM 762 O O . GLY A 1 100 ? -17.592 8.174 15.827 1.00 97.94 100 GLY A O 1
ATOM 763 N N . VAL A 1 101 ? -17.122 6.661 14.232 1.00 98.44 101 VAL A N 1
ATOM 764 C CA . VAL A 1 101 ? -16.321 5.769 15.092 1.00 98.44 101 VAL A CA 1
ATOM 765 C C . VAL A 1 101 ? -14.849 5.748 14.673 1.00 98.44 101 VAL A C 1
ATOM 767 O O . VAL A 1 101 ? -14.527 5.347 13.550 1.00 98.44 101 VAL A O 1
ATOM 770 N N . ALA A 1 102 ? -13.968 6.109 15.611 1.00 98.50 102 ALA A N 1
ATOM 771 C CA . ALA A 1 102 ? -12.517 6.152 15.416 1.00 98.50 102 ALA A CA 1
ATOM 772 C C . ALA A 1 102 ? -11.783 4.885 15.889 1.00 98.50 102 ALA A C 1
ATOM 774 O O . ALA A 1 102 ? -10.703 4.588 15.379 1.00 98.50 102 ALA A O 1
ATOM 775 N N . ASP A 1 103 ? -12.358 4.122 16.826 1.00 98.19 103 ASP A N 1
ATOM 776 C CA . ASP A 1 103 ? -11.718 2.918 17.367 1.00 98.19 103 ASP A CA 1
ATOM 777 C C . ASP A 1 103 ? -11.343 1.945 16.251 1.00 98.19 103 ASP A C 1
ATOM 779 O O . ASP A 1 103 ? -12.154 1.660 15.365 1.00 98.19 103 ASP A O 1
ATOM 783 N N . CYS A 1 104 ? -10.125 1.406 16.296 1.00 98.31 104 CYS A N 1
ATOM 784 C CA . CYS A 1 104 ? -9.676 0.420 15.321 1.00 98.31 104 CYS A CA 1
ATOM 785 C C . CYS A 1 104 ? -10.526 -0.857 15.461 1.00 98.31 104 CYS A C 1
ATOM 787 O O . CYS A 1 104 ? -10.486 -1.492 16.514 1.00 98.31 104 CYS A O 1
ATOM 789 N N . PRO A 1 105 ? -11.288 -1.282 14.436 1.00 98.38 105 PRO A N 1
ATOM 790 C CA . PRO A 1 105 ? -12.108 -2.491 14.519 1.00 98.38 105 PRO A CA 1
ATOM 791 C C . PRO A 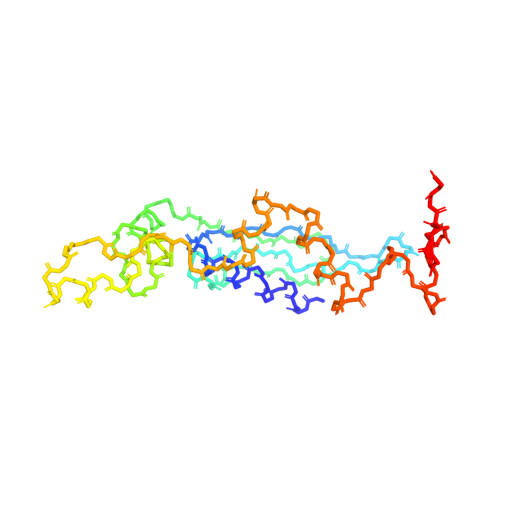1 105 ? -11.328 -3.761 14.136 1.00 98.38 105 PRO A C 1
ATOM 793 O O . PRO A 1 105 ? -11.917 -4.830 14.006 1.00 98.38 105 PRO A O 1
ATOM 796 N N . PHE A 1 106 ? -10.020 -3.653 13.894 1.00 98.50 106 PHE A N 1
ATOM 797 C CA . PHE A 1 106 ? -9.224 -4.717 13.298 1.00 98.50 106 PHE A CA 1
ATOM 798 C C . PHE A 1 106 ? -8.312 -5.382 14.332 1.00 98.50 106 PHE A C 1
ATOM 800 O O . PHE A 1 106 ? -7.248 -4.868 14.681 1.00 98.50 106 PHE A O 1
ATOM 807 N N . GLU A 1 107 ? -8.715 -6.566 14.784 1.00 98.50 107 GLU A N 1
ATOM 808 C CA . GLU A 1 107 ? -8.017 -7.311 15.840 1.00 98.50 107 GLU A CA 1
ATOM 809 C C . GLU A 1 107 ? -6.577 -7.681 15.482 1.00 98.50 107 GLU A C 1
ATOM 811 O O . GLU A 1 107 ? -5.721 -7.703 16.359 1.00 98.50 107 GLU A O 1
ATOM 816 N N . PHE A 1 108 ? -6.279 -7.914 14.200 1.00 98.44 108 PHE A N 1
ATOM 817 C CA . PHE A 1 108 ? -4.906 -8.152 13.756 1.00 98.44 108 PHE A CA 1
ATOM 818 C C . PHE A 1 108 ? -3.977 -6.986 14.122 1.00 98.44 108 PHE A C 1
ATOM 820 O O . PHE A 1 108 ? -2.933 -7.205 14.729 1.00 98.44 108 PHE A O 1
ATOM 827 N N . TYR A 1 109 ? -4.372 -5.749 13.804 1.00 98.56 109 TYR A N 1
ATOM 828 C CA . TYR A 1 109 ? -3.547 -4.576 14.095 1.00 98.56 109 TYR A CA 1
ATOM 829 C C . TYR A 1 109 ? -3.467 -4.301 15.594 1.00 98.56 109 TYR A C 1
ATOM 831 O O . TYR A 1 109 ? -2.399 -3.936 16.075 1.00 98.56 109 TYR A O 1
ATOM 839 N N . LYS A 1 110 ? -4.557 -4.521 16.344 1.00 98.56 110 LYS A N 1
ATOM 840 C CA . LYS A 1 110 ? -4.516 -4.428 17.811 1.00 98.56 110 LYS A CA 1
ATOM 841 C C . LYS A 1 110 ? -3.502 -5.404 18.386 1.00 98.56 110 LYS A C 1
ATOM 843 O O . LYS A 1 110 ? -2.597 -4.975 19.090 1.00 98.56 110 LYS A O 1
ATOM 848 N N . LEU A 1 111 ? -3.627 -6.684 18.030 1.00 98.62 111 LEU A N 1
ATOM 849 C CA . LEU A 1 111 ? -2.739 -7.732 18.511 1.00 98.62 111 LEU A CA 1
ATOM 850 C C . LEU A 1 111 ? -1.292 -7.423 18.156 1.00 98.62 111 LEU A C 1
ATOM 852 O O . LEU A 1 111 ? -0.446 -7.491 19.029 1.00 98.62 111 LEU A O 1
ATOM 856 N N . TRP A 1 112 ? -1.007 -7.054 16.908 1.00 98.62 112 TRP A N 1
ATOM 857 C CA . TRP A 1 112 ? 0.361 -6.771 16.485 1.00 98.62 112 TRP A CA 1
ATOM 858 C C . TRP A 1 112 ? 0.994 -5.621 17.279 1.00 98.62 112 TRP A C 1
ATOM 860 O O . TRP A 1 112 ? 2.151 -5.723 17.680 1.00 98.62 112 TRP A O 1
ATOM 870 N N . VAL A 1 113 ? 0.233 -4.559 17.556 1.00 98.50 113 VAL A N 1
ATOM 871 C CA . VAL A 1 113 ? 0.712 -3.424 18.356 1.00 98.50 113 VAL A CA 1
ATOM 872 C C . VAL A 1 113 ? 0.917 -3.806 19.827 1.00 98.50 113 VAL A C 1
ATOM 874 O O . VAL A 1 113 ? 1.859 -3.318 20.446 1.00 98.50 113 VAL A O 1
ATOM 877 N N . THR A 1 114 ? 0.060 -4.656 20.400 1.00 98.56 114 THR A N 1
ATOM 878 C CA . THR A 1 114 ? 0.117 -5.005 21.832 1.00 98.56 114 THR A CA 1
ATOM 879 C C . THR A 1 114 ? 0.978 -6.228 22.153 1.00 98.56 114 THR A C 1
ATOM 881 O O . THR A 1 114 ? 1.459 -6.346 23.274 1.00 98.56 114 THR A O 1
ATOM 884 N N . ASP A 1 115 ? 1.133 -7.149 21.202 1.00 98.56 115 ASP A N 1
ATOM 885 C CA . ASP A 1 115 ? 1.816 -8.440 21.337 1.00 98.56 115 ASP A CA 1
ATOM 886 C C . ASP A 1 115 ? 2.268 -8.957 19.953 1.00 98.56 115 ASP A C 1
ATOM 888 O O . ASP A 1 115 ? 1.606 -9.757 19.276 1.00 98.56 115 ASP A O 1
ATOM 892 N N . ALA A 1 116 ? 3.419 -8.456 19.505 1.00 98.44 116 ALA A N 1
ATOM 893 C CA . ALA A 1 116 ? 3.969 -8.787 18.197 1.00 98.44 116 ALA A CA 1
ATOM 894 C C . ALA A 1 116 ? 4.390 -10.262 18.086 1.00 98.44 116 ALA A C 1
ATOM 896 O O . ALA A 1 116 ? 4.216 -10.851 17.019 1.00 98.44 116 ALA A O 1
ATOM 897 N N . GLN A 1 117 ? 4.882 -10.871 19.171 1.00 98.44 117 GLN A N 1
ATOM 898 C CA . GLN A 1 117 ? 5.236 -12.293 19.215 1.00 98.44 117 GLN A CA 1
ATOM 899 C C . GLN A 1 117 ? 4.001 -13.154 18.976 1.00 98.44 117 GLN A C 1
ATOM 901 O O . GLN A 1 117 ? 4.026 -14.060 18.143 1.00 98.44 117 GLN A O 1
ATOM 906 N N . LYS A 1 118 ? 2.870 -12.821 19.606 1.00 98.56 118 LYS A N 1
ATOM 907 C CA . LYS A 1 118 ? 1.638 -13.569 19.361 1.00 98.56 118 LYS A CA 1
ATOM 908 C C . LYS A 1 118 ? 1.105 -13.382 17.946 1.00 98.56 118 LYS A C 1
ATOM 910 O O . LYS A 1 118 ? 0.554 -14.324 17.370 1.00 98.56 118 LYS A O 1
ATOM 915 N N . ALA A 1 119 ? 1.242 -12.188 17.370 1.00 98.50 119 ALA A N 1
ATOM 916 C CA . ALA A 1 119 ? 0.899 -11.962 15.967 1.00 98.50 119 ALA A CA 1
ATOM 917 C C . ALA A 1 119 ? 1.799 -12.781 15.021 1.00 98.50 119 ALA A C 1
ATOM 919 O O . ALA A 1 119 ? 1.289 -13.361 14.059 1.00 98.50 119 ALA A O 1
ATOM 920 N N . GLN A 1 120 ? 3.097 -12.886 15.331 1.00 98.44 120 GLN A N 1
ATOM 921 C CA . GLN A 1 120 ? 4.052 -13.732 14.616 1.00 98.44 120 GLN A CA 1
ATOM 922 C C . GLN A 1 120 ? 3.651 -15.215 14.684 1.00 98.44 120 GLN A C 1
ATOM 924 O O . GLN A 1 120 ? 3.467 -15.843 13.644 1.00 98.44 120 GLN A O 1
ATOM 929 N N . GLU A 1 121 ? 3.388 -15.750 15.879 1.00 98.06 121 GLU A N 1
ATOM 930 C CA . GLU A 1 121 ? 2.915 -17.133 16.052 1.00 98.06 121 GLU A CA 1
ATOM 931 C C . GLU A 1 121 ? 1.644 -17.420 15.230 1.00 98.06 121 GLU A C 1
ATOM 933 O O . GLU A 1 121 ? 1.486 -18.494 14.646 1.00 98.06 121 GLU A O 1
ATOM 938 N N . ARG A 1 122 ? 0.713 -16.455 15.159 1.00 98.19 122 ARG A N 1
ATOM 939 C CA . ARG A 1 122 ? -0.522 -16.606 14.372 1.00 98.19 122 ARG A CA 1
ATOM 940 C C . ARG A 1 122 ? -0.261 -16.649 12.871 1.00 98.19 122 ARG A C 1
ATOM 942 O O . ARG A 1 122 ? -0.951 -17.403 12.187 1.00 98.19 122 ARG A O 1
ATOM 949 N N . VAL A 1 123 ? 0.680 -15.855 12.352 1.00 98.31 123 VAL A N 1
ATOM 950 C CA . VAL A 1 123 ? 1.017 -15.922 10.921 1.00 98.31 123 VAL A CA 1
ATOM 951 C C . VAL A 1 123 ? 1.786 -17.201 10.596 1.00 98.31 123 VAL A C 1
ATOM 953 O O . VAL A 1 123 ? 1.525 -17.804 9.556 1.00 98.31 123 VAL A O 1
ATOM 956 N N . GLU A 1 124 ? 2.648 -17.680 11.495 1.00 98.06 124 GLU A N 1
ATOM 957 C CA . GLU A 1 124 ? 3.342 -18.964 11.339 1.00 98.06 124 GLU A CA 1
ATOM 958 C C . GLU A 1 124 ? 2.348 -20.131 11.247 1.00 98.06 124 GLU A C 1
ATOM 960 O O . GLU A 1 124 ? 2.473 -20.983 10.369 1.00 98.06 124 GLU A O 1
ATOM 965 N N . ALA A 1 125 ? 1.286 -20.117 12.062 1.00 97.62 125 ALA A N 1
ATOM 966 C CA . ALA A 1 125 ? 0.240 -21.144 12.046 1.00 97.62 125 ALA A CA 1
ATOM 967 C C . ALA A 1 125 ? -0.550 -21.242 10.722 1.00 97.62 125 ALA A C 1
ATOM 969 O O . ALA A 1 125 ? -1.145 -22.284 10.450 1.00 97.62 125 ALA A O 1
ATOM 970 N N . ILE A 1 126 ? -0.575 -20.182 9.905 1.00 97.94 126 ILE A N 1
ATOM 971 C CA . ILE A 1 126 ? -1.235 -20.172 8.583 1.00 97.94 126 ILE A CA 1
ATOM 972 C C . ILE A 1 126 ? -0.241 -20.154 7.415 1.00 97.94 126 ILE A C 1
ATOM 974 O O . ILE A 1 126 ? -0.654 -20.098 6.256 1.00 97.94 126 ILE A O 1
ATOM 978 N N . THR A 1 127 ? 1.061 -20.167 7.705 1.00 97.62 127 THR A N 1
ATOM 979 C CA . THR A 1 127 ? 2.120 -20.189 6.693 1.00 97.62 127 THR A CA 1
ATOM 980 C C . THR A 1 127 ? 3.102 -21.317 6.986 1.00 97.62 127 THR A C 1
ATOM 982 O O . THR A 1 127 ? 2.932 -22.421 6.473 1.00 97.62 127 THR A O 1
ATOM 985 N N . ARG A 1 128 ? 4.137 -21.037 7.776 1.00 95.88 128 ARG A N 1
ATOM 986 C CA . ARG A 1 128 ? 5.167 -21.968 8.237 1.00 95.88 128 ARG A CA 1
ATOM 987 C C . ARG A 1 128 ? 5.882 -21.376 9.445 1.00 95.88 128 ARG A C 1
ATOM 989 O O . ARG A 1 128 ? 5.867 -20.167 9.643 1.00 95.88 128 ARG A O 1
ATOM 996 N N . ASP A 1 129 ? 6.560 -22.226 10.193 1.00 95.81 129 ASP A N 1
ATOM 997 C CA . ASP A 1 129 ? 7.230 -21.914 11.457 1.00 95.81 129 ASP A CA 1
ATOM 998 C C . ASP A 1 129 ? 8.756 -21.749 11.337 1.00 95.81 129 ASP A C 1
ATOM 1000 O O . ASP A 1 129 ? 9.463 -21.635 12.336 1.00 95.81 129 ASP A O 1
ATOM 1004 N N . THR A 1 130 ? 9.280 -21.753 10.111 1.00 96.12 130 THR A N 1
ATOM 1005 C CA . THR A 1 130 ? 10.696 -21.536 9.806 1.00 96.12 130 THR A CA 1
ATOM 1006 C C . THR A 1 130 ? 10.843 -20.569 8.635 1.00 96.12 130 THR A C 1
ATOM 1008 O O . THR A 1 130 ? 9.981 -20.461 7.759 1.00 96.12 130 THR A O 1
ATOM 1011 N N . VAL A 1 131 ? 11.950 -19.825 8.601 1.00 96.44 131 VAL A N 1
ATOM 1012 C CA . VAL A 1 131 ? 12.193 -18.845 7.530 1.00 96.44 131 VAL A CA 1
ATOM 1013 C C . VAL A 1 131 ? 12.499 -19.519 6.187 1.00 96.44 131 VAL A C 1
ATOM 1015 O O . VAL A 1 131 ? 12.097 -18.995 5.143 1.00 96.44 131 VAL A O 1
ATOM 1018 N N . GLY A 1 132 ? 13.157 -20.684 6.208 1.00 96.25 132 GLY A N 1
ATOM 1019 C CA . GLY A 1 132 ? 13.450 -21.498 5.030 1.00 96.25 132 GLY A CA 1
ATOM 1020 C C . GLY A 1 132 ? 12.290 -22.405 4.609 1.00 96.25 132 GLY A C 1
ATOM 1021 O O . GLY A 1 132 ? 11.265 -22.504 5.277 1.00 96.25 132 GLY A O 1
ATOM 1022 N N . VAL A 1 133 ? 12.454 -23.073 3.466 1.00 96.75 133 VAL A N 1
ATOM 1023 C CA . VAL A 1 133 ? 11.503 -24.059 2.932 1.00 96.75 133 VAL A CA 1
ATOM 1024 C C . VAL A 1 133 ? 12.295 -25.288 2.490 1.00 96.75 133 VAL A C 1
ATOM 1026 O O . VAL A 1 133 ? 13.222 -25.163 1.691 1.00 96.75 133 VAL A O 1
ATOM 1029 N N . ALA A 1 134 ? 11.957 -26.472 3.010 1.00 95.44 134 ALA A N 1
ATOM 1030 C CA . ALA A 1 134 ? 12.708 -27.706 2.746 1.00 95.44 134 ALA A CA 1
ATOM 1031 C C . ALA A 1 134 ? 12.747 -28.072 1.251 1.00 95.44 134 ALA A C 1
ATOM 1033 O O . ALA A 1 134 ? 13.800 -28.460 0.746 1.00 95.44 134 ALA A O 1
ATOM 1034 N N . ASP A 1 135 ? 11.633 -27.860 0.548 1.00 96.56 135 ASP A N 1
ATOM 1035 C CA . ASP A 1 135 ? 11.482 -28.169 -0.879 1.00 96.56 135 ASP A CA 1
ATOM 1036 C C . ASP A 1 135 ? 12.129 -27.127 -1.809 1.00 96.56 135 ASP A C 1
ATOM 1038 O O . ASP A 1 135 ? 12.237 -27.344 -3.014 1.00 96.56 135 ASP A O 1
ATOM 1042 N N . CYS A 1 136 ? 12.568 -25.983 -1.273 1.00 96.44 136 CYS A N 1
ATOM 1043 C CA . CYS A 1 136 ? 13.224 -24.920 -2.035 1.00 96.44 136 CYS A CA 1
ATOM 1044 C C . CYS A 1 136 ? 14.258 -24.210 -1.152 1.00 96.44 136 CYS A C 1
ATOM 1046 O O . CYS A 1 136 ? 14.047 -23.099 -0.657 1.00 96.44 136 CYS A O 1
ATOM 1048 N N . ARG A 1 137 ? 15.376 -24.898 -0.898 1.00 95.94 137 ARG A N 1
ATOM 1049 C CA . ARG A 1 137 ? 16.438 -24.385 -0.027 1.00 95.94 137 ARG A CA 1
ATOM 1050 C C . ARG A 1 137 ? 17.139 -23.188 -0.663 1.00 95.94 137 ARG A C 1
ATOM 1052 O O . ARG A 1 137 ? 17.618 -23.259 -1.791 1.00 95.94 137 ARG A O 1
ATOM 1059 N N . VAL A 1 138 ? 17.265 -22.117 0.115 1.00 96.62 138 VAL A N 1
ATOM 1060 C CA . VAL A 1 138 ? 18.021 -20.916 -0.248 1.00 96.62 138 VAL A CA 1
ATOM 1061 C C . VAL A 1 138 ? 19.155 -20.749 0.756 1.00 96.62 138 VAL A C 1
ATOM 1063 O O . VAL A 1 138 ? 18.915 -20.479 1.934 1.00 96.62 138 VAL A O 1
ATOM 1066 N N . GLY A 1 139 ? 20.395 -20.938 0.299 1.00 94.94 139 GLY A N 1
ATOM 1067 C CA . GLY A 1 139 ? 21.581 -20.889 1.156 1.00 94.94 139 GLY A CA 1
ATOM 1068 C C . GLY A 1 139 ? 21.467 -21.825 2.366 1.00 94.94 139 GLY A C 1
ATOM 1069 O O . GLY A 1 139 ? 21.064 -22.978 2.232 1.00 94.94 139 GLY A O 1
ATOM 1070 N N . ASN A 1 140 ? 21.791 -21.299 3.549 1.00 95.25 140 ASN A N 1
ATOM 1071 C CA . ASN A 1 140 ? 21.774 -22.039 4.815 1.00 95.25 140 ASN A CA 1
ATOM 1072 C C . ASN A 1 140 ? 20.566 -21.681 5.702 1.00 95.25 140 ASN A C 1
ATOM 1074 O O . ASN A 1 140 ? 20.658 -21.784 6.924 1.00 95.25 140 ASN A O 1
ATOM 1078 N N . LEU A 1 141 ? 19.454 -21.210 5.122 1.00 95.88 141 LEU A N 1
ATOM 1079 C CA . LEU A 1 141 ? 18.262 -20.882 5.911 1.00 95.88 141 LEU A CA 1
ATOM 1080 C C . LEU A 1 141 ? 17.726 -22.132 6.640 1.00 95.88 141 LEU A C 1
ATOM 1082 O O . LEU A 1 141 ? 17.620 -23.194 6.015 1.00 95.88 141 LEU A O 1
ATOM 1086 N N . PRO A 1 142 ? 17.369 -22.026 7.936 1.00 95.25 142 PRO A N 1
ATOM 1087 C CA . PRO A 1 142 ? 16.842 -23.152 8.697 1.00 95.25 142 PRO A CA 1
ATOM 1088 C C . PRO A 1 142 ? 15.464 -23.562 8.168 1.00 95.25 142 PRO A C 1
ATOM 1090 O O . PRO A 1 142 ? 14.625 -22.713 7.864 1.00 95.25 142 PRO A O 1
ATOM 1093 N N . VAL A 1 143 ? 15.252 -24.874 8.062 1.00 94.56 143 VAL A N 1
ATOM 1094 C CA . VAL A 1 143 ? 14.001 -25.504 7.588 1.00 94.56 143 VAL A CA 1
ATOM 1095 C C . VAL A 1 143 ? 13.408 -26.478 8.607 1.00 94.56 143 VAL A C 1
ATOM 1097 O O . VAL A 1 143 ? 12.341 -27.038 8.390 1.00 94.56 143 VAL A O 1
ATOM 1100 N N . GLU A 1 144 ? 14.119 -26.687 9.711 1.00 88.81 144 GLU A N 1
ATOM 1101 C CA . GLU A 1 144 ? 13.674 -27.444 10.872 1.00 88.81 144 GLU A CA 1
ATOM 1102 C C . GLU A 1 144 ? 13.624 -26.477 12.048 1.00 88.81 144 GLU A C 1
ATOM 1104 O O . GLU A 1 144 ? 14.461 -25.575 12.152 1.00 88.81 144 GLU A O 1
ATOM 1109 N N . LYS A 1 145 ? 12.651 -26.666 12.939 1.00 77.81 145 LYS A N 1
ATOM 1110 C CA . LYS A 1 145 ? 12.624 -25.947 14.208 1.00 77.81 145 LYS A CA 1
ATOM 1111 C C . LYS A 1 145 ? 13.868 -26.314 15.006 1.00 77.81 145 LYS A C 1
ATOM 1113 O O . LYS A 1 145 ? 13.969 -27.417 15.538 1.00 77.81 145 LYS A O 1
ATOM 1118 N N . THR A 1 146 ? 14.804 -25.380 15.121 1.00 64.50 146 THR A N 1
ATOM 1119 C CA . THR A 1 146 ? 15.833 -25.450 16.152 1.00 64.50 146 THR A CA 1
ATOM 1120 C C . THR A 1 146 ? 15.140 -25.281 17.496 1.00 64.50 146 THR A C 1
ATOM 1122 O O . THR A 1 146 ? 14.629 -24.208 17.804 1.00 64.50 146 THR A O 1
ATOM 1125 N N . ILE A 1 147 ? 15.079 -26.363 18.275 1.00 56.00 147 ILE A N 1
ATOM 1126 C CA . ILE A 1 147 ? 14.757 -26.287 19.699 1.00 56.00 147 ILE A CA 1
ATOM 1127 C C . ILE A 1 147 ? 15.957 -25.581 20.335 1.00 56.00 147 ILE A C 1
ATOM 1129 O O . ILE A 1 147 ? 16.977 -26.218 20.594 1.00 56.00 147 ILE A O 1
ATOM 1133 N N . GLU A 1 148 ? 15.894 -24.260 20.490 1.00 53.72 148 GLU A N 1
ATOM 1134 C CA . GLU A 1 148 ? 16.827 -23.591 21.394 1.00 53.72 148 GLU A CA 1
ATOM 1135 C C . GLU A 1 148 ? 16.547 -24.103 22.815 1.00 53.72 148 GLU A C 1
ATOM 1137 O O . GLU A 1 148 ? 15.390 -24.202 23.232 1.00 53.72 148 GLU A O 1
ATOM 1142 N N . ALA A 1 149 ? 17.618 -24.539 23.481 1.00 36.81 149 ALA A N 1
ATOM 1143 C CA . ALA A 1 149 ? 17.623 -25.084 24.835 1.00 36.81 149 ALA A CA 1
ATOM 1144 C C . ALA A 1 149 ? 17.476 -23.989 25.897 1.00 36.81 149 ALA A C 1
ATOM 1146 O O . ALA A 1 149 ? 17.998 -22.874 25.666 1.00 36.81 149 ALA A O 1
#

Sequence (149 aa):
KDQQVMMSKAMAWANNCYVAVANAAGFDGVYSYFGHSAIIGFDGRTLGETGEEEYGIQYAQLSVSAIRDARENDQSQNHIFKLLHRGYSGVHAAGDGDKGVADCPFEFYKLWVTDAQKAQERVEAITRDTVGVADCRVGNLPVEKTIEA